Protein AF-A0A2P5CAV7-F1 (afdb_monomer)

Radius of gyration: 19.52 Å; Cα contacts (8 Å, |Δi|>4): 33; chains: 1; bounding box: 46×40×43 Å

Solvent-accessible surface area (backbone atoms only — not comparable to full-atom values): 6556 Å² total; per-residue (Å²): 110,69,74,58,51,55,50,52,52,54,51,52,50,52,51,50,52,52,53,46,51,74,69,51,48,75,64,46,67,74,55,53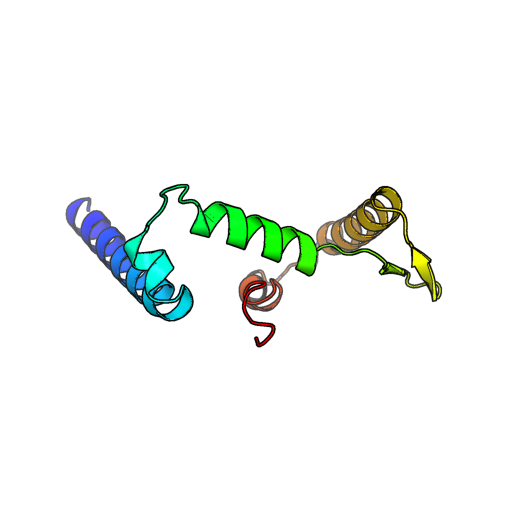,97,51,88,40,74,66,50,56,50,51,52,52,50,50,55,60,73,70,52,76,65,65,45,75,46,97,88,71,48,78,35,66,48,66,69,59,46,51,51,52,53,50,53,52,48,51,52,63,68,66,70,69,74,71,87,59,74,84,53,48,78,76,71,44,73,77,55,102,75,75,74,87,129

Sequence (105 aa):
KEKSLRRNLLELYKRNDLHWRQKSRINWVKDGDRCTKFFFLTTTVCSRTNSIECFKATDGSWLNNRDHIANAFLKYFCNVYSDGDIQDLSQLPNLLPISLSDVER

Organism: Parasponia andersonii (NCBI:txid3476)

Mean predicted aligned error: 13.15 Å

Secondary structure (DSSP, 8-state):
-HHHHHHHHHHHHHHHHHHHHHHSHHHHHHHTT---HHHHHHHHHHHHHT----EE-TTSPEE-SHHHHHHHHHHHHHHHHHS-----GGGHHHHS-S-TT-S--

Structure (mmCIF, N/CA/C/O backbone):
data_AF-A0A2P5CAV7-F1
#
_entry.id   AF-A0A2P5CAV7-F1
#
loop_
_atom_site.group_PDB
_atom_site.id
_atom_site.type_symbol
_atom_site.label_atom_id
_atom_site.label_alt_id
_atom_site.label_comp_id
_atom_site.label_asym_id
_atom_site.label_entity_id
_atom_site.label_seq_id
_atom_site.pdbx_PDB_ins_code
_atom_site.Cartn_x
_atom_site.Cartn_y
_atom_site.Cartn_z
_atom_site.occupancy
_atom_site.B_iso_or_equiv
_atom_site.auth_seq_id
_atom_site.auth_comp_id
_atom_site.auth_asym_id
_atom_site.auth_atom_id
_atom_site.pdbx_PDB_model_num
ATOM 1 N N . LYS A 1 1 ? -30.244 21.304 8.222 1.00 70.12 1 LYS A N 1
ATOM 2 C CA . LYS A 1 1 ? -29.144 20.811 7.353 1.00 70.12 1 LYS A CA 1
ATOM 3 C C . LYS A 1 1 ? -28.080 20.038 8.141 1.00 70.12 1 LYS A C 1
ATOM 5 O O . LYS A 1 1 ? -27.799 18.904 7.791 1.00 70.12 1 LYS A O 1
ATOM 10 N N . GLU A 1 2 ? -27.558 20.562 9.249 1.00 85.31 2 GLU A N 1
ATOM 11 C CA . GLU A 1 2 ? -26.536 19.865 10.057 1.00 85.31 2 GLU A CA 1
ATOM 12 C C . GLU A 1 2 ? -27.009 18.521 10.646 1.00 85.31 2 GLU A C 1
ATOM 14 O O . GLU A 1 2 ? -26.323 17.507 10.549 1.00 85.31 2 GLU A O 1
ATOM 19 N N . LYS A 1 3 ? -28.239 18.472 11.176 1.00 86.31 3 LYS A N 1
ATOM 20 C CA . LYS A 1 3 ? -28.820 17.249 11.760 1.00 86.31 3 LYS A CA 1
ATOM 21 C C . LYS A 1 3 ? -28.992 16.104 10.749 1.00 86.31 3 LYS A C 1
ATOM 23 O O . LYS A 1 3 ? -28.878 14.941 11.125 1.00 86.31 3 LYS A O 1
ATOM 28 N N . SER A 1 4 ? -29.284 16.407 9.481 1.00 90.75 4 SER A N 1
ATOM 29 C CA . SER A 1 4 ? -29.383 15.391 8.422 1.00 90.75 4 SER A CA 1
ATOM 30 C C . SER A 1 4 ? -28.010 14.922 7.956 1.00 90.75 4 SER A C 1
ATOM 32 O O . SER A 1 4 ? -27.833 13.730 7.731 1.00 90.75 4 SER A O 1
ATOM 34 N N . LEU A 1 5 ? -27.035 15.833 7.898 1.00 91.00 5 LEU A N 1
ATOM 35 C CA . LEU A 1 5 ? -25.658 15.511 7.534 1.00 91.00 5 LEU A CA 1
ATOM 36 C C . LEU A 1 5 ? -25.006 14.591 8.575 1.00 91.00 5 LEU A C 1
ATOM 38 O O . LEU A 1 5 ? -24.438 13.565 8.223 1.00 91.00 5 LEU A O 1
ATOM 42 N N . ARG A 1 6 ? -25.198 14.885 9.869 1.00 90.56 6 ARG A N 1
ATOM 43 C CA . ARG A 1 6 ? -24.744 14.016 10.968 1.00 90.56 6 ARG A CA 1
ATOM 44 C C . ARG A 1 6 ? -25.374 12.624 10.926 1.00 90.56 6 ARG A C 1
ATOM 46 O O . ARG A 1 6 ? -24.696 11.645 11.213 1.00 90.56 6 ARG A O 1
ATOM 53 N N . ARG A 1 7 ? -26.657 12.518 10.560 1.00 94.00 7 ARG A N 1
ATOM 54 C CA . ARG A 1 7 ? -27.322 11.213 10.400 1.00 94.00 7 ARG A CA 1
ATOM 55 C C . ARG A 1 7 ? -26.717 10.398 9.265 1.00 94.00 7 ARG A C 1
ATOM 57 O O . ARG A 1 7 ? -26.438 9.226 9.476 1.00 94.00 7 ARG A O 1
ATOM 64 N N . ASN A 1 8 ? -26.499 11.018 8.108 1.00 95.38 8 ASN A N 1
ATOM 65 C CA . ASN A 1 8 ? -25.899 10.340 6.963 1.00 95.38 8 ASN A CA 1
ATOM 66 C C . ASN A 1 8 ? -24.457 9.900 7.268 1.00 95.38 8 ASN A C 1
ATOM 68 O O . ASN A 1 8 ? -24.101 8.756 7.023 1.00 95.38 8 ASN A O 1
ATOM 72 N N . LEU A 1 9 ? -23.672 10.756 7.925 1.00 92.69 9 LEU A N 1
ATOM 73 C CA . LEU A 1 9 ? -22.328 10.418 8.396 1.00 92.69 9 LEU A CA 1
ATOM 74 C C . LEU A 1 9 ? -22.332 9.182 9.315 1.00 92.69 9 LEU A C 1
ATOM 76 O O . LEU A 1 9 ? -21.564 8.247 9.113 1.00 92.69 9 LEU A O 1
ATOM 80 N N . LEU A 1 10 ? -23.223 9.153 10.312 1.00 94.88 10 LEU A N 1
ATOM 81 C CA . LEU A 1 10 ? -23.351 8.018 11.231 1.00 94.88 10 LEU A CA 1
ATOM 82 C C . LEU A 1 10 ? -23.792 6.734 10.520 1.00 94.88 10 LEU A C 1
ATOM 84 O O . LEU A 1 10 ? -23.356 5.647 10.890 1.00 94.88 10 LEU A O 1
ATOM 88 N N . GLU A 1 11 ? -24.662 6.843 9.521 1.00 94.88 11 GLU A N 1
ATOM 89 C CA . GLU A 1 11 ? -25.081 5.713 8.694 1.00 94.88 11 GLU A CA 1
ATOM 90 C C . GLU A 1 11 ? -23.909 5.151 7.877 1.00 94.88 11 GLU A C 1
ATOM 92 O O . GLU A 1 11 ? -23.685 3.939 7.881 1.00 94.88 11 GLU A O 1
ATOM 97 N N . LEU A 1 12 ? -23.116 6.025 7.251 1.00 91.38 12 LEU A N 1
ATOM 98 C CA . LEU A 1 12 ? -21.916 5.641 6.510 1.00 91.38 12 LEU A CA 1
ATOM 99 C C . LEU A 1 12 ? -20.887 4.962 7.416 1.00 91.38 12 LEU A C 1
ATOM 101 O O . LEU A 1 12 ? -20.374 3.905 7.052 1.00 91.38 12 LEU A O 1
ATOM 105 N N . TYR A 1 13 ? -20.642 5.498 8.616 1.00 84.12 13 TYR A N 1
ATOM 106 C CA . TYR A 1 13 ? -19.749 4.853 9.581 1.00 84.12 13 TYR A CA 1
ATOM 107 C C . TYR A 1 13 ? -20.247 3.472 9.993 1.00 84.12 13 TYR A C 1
ATOM 109 O O . TYR A 1 13 ? -19.474 2.523 9.963 1.00 84.12 13 TYR A O 1
ATOM 117 N N . LYS A 1 14 ? -21.541 3.315 10.292 1.00 88.31 14 LYS A N 1
ATOM 118 C CA . LYS A 1 14 ? -22.112 1.999 10.625 1.00 88.31 14 LYS A CA 1
ATOM 119 C C . LYS A 1 14 ? -21.956 0.996 9.488 1.00 88.31 14 LYS A C 1
ATOM 121 O O . LYS A 1 14 ? -21.646 -0.168 9.735 1.00 88.31 14 LYS A O 1
ATOM 126 N N . ARG A 1 15 ? -22.176 1.433 8.246 1.00 84.06 15 ARG A N 1
ATOM 127 C CA . ARG A 1 15 ? -22.017 0.583 7.063 1.00 84.06 15 ARG A CA 1
ATOM 128 C C . ARG A 1 15 ? -20.561 0.172 6.872 1.00 84.06 15 ARG A C 1
ATOM 130 O O . ARG A 1 15 ? -20.297 -0.997 6.608 1.00 84.06 15 ARG A O 1
ATOM 137 N N . ASN A 1 16 ? -19.637 1.111 7.048 1.00 79.00 16 ASN A N 1
ATOM 138 C CA . ASN A 1 16 ? -18.205 0.856 6.978 1.00 79.00 16 ASN A CA 1
ATOM 139 C C . ASN A 1 16 ? -17.754 -0.101 8.094 1.00 79.00 16 ASN A C 1
ATOM 141 O O . ASN A 1 16 ? -17.086 -1.088 7.813 1.00 79.00 16 ASN A O 1
ATOM 145 N N . ASP A 1 17 ? -18.187 0.115 9.335 1.00 78.06 17 ASP A N 1
ATOM 146 C CA . ASP A 1 17 ? -17.876 -0.761 10.468 1.00 78.06 17 ASP A CA 1
ATOM 147 C C . ASP A 1 17 ? -18.379 -2.187 10.244 1.00 78.06 17 ASP A C 1
ATOM 149 O O . ASP A 1 17 ? -17.657 -3.146 10.508 1.00 78.06 17 ASP A O 1
ATOM 153 N N . LEU A 1 18 ? -19.607 -2.355 9.744 1.00 81.06 18 LEU A N 1
ATOM 154 C CA . LEU A 1 18 ? -20.147 -3.675 9.417 1.00 81.06 18 LEU A CA 1
ATOM 155 C C . LEU A 1 18 ? -19.348 -4.343 8.293 1.00 81.06 18 LEU A C 1
ATOM 157 O O . LEU A 1 18 ? -19.005 -5.520 8.400 1.00 81.06 18 LEU A O 1
ATOM 161 N N . HIS A 1 19 ? -19.022 -3.583 7.249 1.00 78.81 19 HIS A N 1
ATOM 162 C CA . HIS A 1 19 ? -18.204 -4.054 6.138 1.00 78.81 19 HIS A CA 1
ATOM 163 C C . HIS A 1 19 ? -16.831 -4.541 6.625 1.00 78.81 19 HIS A C 1
ATOM 165 O O . HIS A 1 19 ? -16.426 -5.666 6.335 1.00 78.81 19 HIS A O 1
ATOM 171 N N . TRP A 1 20 ? -16.139 -3.751 7.448 1.00 70.25 20 TRP A N 1
ATOM 172 C CA . TRP A 1 20 ? -14.842 -4.140 7.997 1.00 70.25 20 TRP A CA 1
ATOM 173 C C . TRP A 1 20 ? -14.945 -5.259 9.023 1.00 70.25 20 TRP A C 1
ATOM 175 O O . TRP A 1 20 ? -14.047 -6.089 9.079 1.00 70.25 20 TRP A O 1
ATOM 185 N N . ARG A 1 21 ? -16.036 -5.374 9.783 1.00 72.94 21 ARG A N 1
ATOM 186 C CA . ARG A 1 21 ? -16.270 -6.534 10.660 1.00 72.94 21 ARG A CA 1
ATOM 187 C C . ARG A 1 21 ? -16.351 -7.844 9.892 1.00 72.94 21 ARG A C 1
ATOM 189 O O . ARG A 1 21 ? -15.799 -8.840 10.345 1.00 72.94 21 ARG A O 1
ATOM 196 N N . GLN A 1 22 ? -17.018 -7.833 8.741 1.00 74.69 22 GLN A N 1
ATOM 197 C CA . GLN A 1 22 ? -17.101 -8.998 7.863 1.00 74.69 22 GLN A CA 1
ATOM 198 C C . GLN A 1 22 ? -15.737 -9.333 7.248 1.00 74.69 22 GLN A C 1
ATOM 200 O O . GLN A 1 22 ? -15.383 -10.504 7.159 1.00 74.69 22 GLN A O 1
ATOM 205 N N . LYS A 1 23 ? -14.951 -8.317 6.871 1.00 71.44 23 LYS A N 1
ATOM 206 C CA . LYS A 1 23 ? -13.676 -8.509 6.161 1.00 71.44 23 LYS A CA 1
ATOM 207 C C . LYS A 1 23 ? -12.459 -8.758 7.056 1.00 71.44 23 LYS A C 1
ATOM 209 O O . LYS A 1 23 ? -11.550 -9.470 6.657 1.00 71.44 23 LYS A O 1
ATOM 214 N N . SER A 1 24 ? -12.395 -8.173 8.250 1.00 64.25 24 SER A N 1
ATOM 215 C CA . SER A 1 24 ? -11.124 -8.021 8.986 1.00 64.25 24 SER A CA 1
ATOM 216 C C . SER A 1 24 ? -10.739 -9.168 9.927 1.00 64.25 24 SER A C 1
ATOM 218 O O . SER A 1 24 ? -9.744 -9.051 10.632 1.00 64.25 24 SER A O 1
ATOM 220 N N . ARG A 1 25 ? -11.442 -10.310 9.923 1.00 67.69 25 ARG A N 1
ATOM 221 C CA . ARG A 1 25 ? -11.341 -11.357 10.968 1.00 67.69 25 ARG A CA 1
ATOM 222 C C . ARG A 1 25 ? -11.682 -10.789 12.370 1.00 67.69 25 ARG A C 1
ATOM 224 O O . ARG A 1 25 ? -11.385 -9.652 12.722 1.00 67.69 25 ARG A O 1
ATOM 231 N N . ILE A 1 26 ? -12.311 -11.598 13.227 1.00 63.53 26 ILE A N 1
ATOM 232 C CA . ILE A 1 26 ? -12.858 -11.153 14.534 1.00 63.53 26 ILE A CA 1
ATOM 233 C C . ILE A 1 26 ? -11.808 -10.468 15.438 1.00 63.53 26 ILE A C 1
ATOM 235 O O . ILE A 1 26 ? -12.143 -9.559 16.200 1.00 63.53 26 ILE A O 1
ATOM 239 N N . ASN A 1 27 ? -10.536 -10.860 15.328 1.00 60.03 27 ASN A N 1
ATOM 240 C CA . ASN A 1 27 ? -9.456 -10.316 16.153 1.00 60.03 27 ASN A CA 1
ATOM 241 C C . ASN A 1 27 ? -9.127 -8.852 15.822 1.00 60.03 27 ASN A C 1
ATOM 243 O O . ASN A 1 27 ? -8.895 -8.067 16.736 1.00 60.03 27 ASN A O 1
ATOM 247 N N . TRP A 1 28 ? -9.171 -8.453 14.548 1.00 63.16 28 TRP A N 1
ATOM 248 C CA . TRP A 1 28 ? -8.811 -7.088 14.144 1.00 63.16 28 TRP A CA 1
ATOM 249 C C . TRP A 1 28 ? -9.841 -6.061 14.625 1.00 63.16 28 TRP A C 1
ATOM 251 O O . TRP A 1 28 ? -9.490 -4.999 15.129 1.00 63.16 28 TRP A O 1
ATOM 261 N N . VAL A 1 29 ? -11.126 -6.424 14.565 1.00 63.00 29 VAL A N 1
ATOM 262 C CA . VAL A 1 29 ? -12.235 -5.618 15.105 1.00 63.00 29 VAL A CA 1
ATOM 263 C C . VAL A 1 29 ? -12.086 -5.402 16.612 1.00 63.00 29 VAL A C 1
ATOM 265 O O . VAL A 1 29 ? -12.400 -4.327 17.119 1.00 63.00 29 VAL A O 1
ATOM 268 N N . LYS A 1 30 ? -11.639 -6.433 17.341 1.00 65.56 30 LYS A N 1
ATOM 269 C CA . LYS A 1 30 ? -11.486 -6.392 18.802 1.00 65.56 30 LYS A CA 1
ATOM 270 C C . LYS A 1 30 ? -10.271 -5.563 19.229 1.00 65.56 30 LYS A C 1
ATOM 272 O O . LYS A 1 30 ? -10.332 -4.842 20.230 1.00 65.56 30 LYS A O 1
ATOM 277 N N . ASP A 1 31 ? -9.180 -5.661 18.480 1.00 62.91 31 ASP A N 1
ATOM 278 C CA . ASP A 1 31 ? -7.929 -4.988 18.819 1.00 62.91 31 ASP A CA 1
ATOM 279 C C . ASP A 1 31 ? -7.903 -3.526 18.349 1.00 62.91 31 ASP A C 1
ATOM 281 O O . ASP A 1 31 ? -7.266 -2.699 19.007 1.00 62.91 31 ASP A O 1
ATOM 285 N N . GLY A 1 32 ? -8.703 -3.166 17.338 1.00 66.38 32 GLY A N 1
ATOM 286 C CA . GLY A 1 32 ? -8.814 -1.797 16.830 1.00 66.38 32 GLY A CA 1
ATOM 287 C C . GLY A 1 32 ? -7.493 -1.300 16.235 1.00 66.38 32 GLY A C 1
ATOM 288 O O . GLY A 1 32 ? -6.679 -2.094 15.778 1.00 66.38 32 GLY A O 1
ATOM 289 N N . ASP A 1 33 ? -7.246 0.010 16.294 1.00 63.91 33 ASP A N 1
ATOM 290 C CA . ASP A 1 33 ? -5.996 0.648 15.829 1.00 63.91 33 ASP A CA 1
ATOM 291 C C . ASP A 1 33 ? -4.845 0.529 16.850 1.00 63.91 33 ASP A C 1
ATOM 293 O O . ASP A 1 33 ? -3.928 1.347 16.927 1.00 63.91 33 ASP A O 1
ATOM 297 N N . ARG A 1 34 ? -4.915 -0.474 17.733 1.00 65.81 34 ARG A N 1
ATOM 298 C CA . ARG A 1 34 ? -3.839 -0.717 18.688 1.0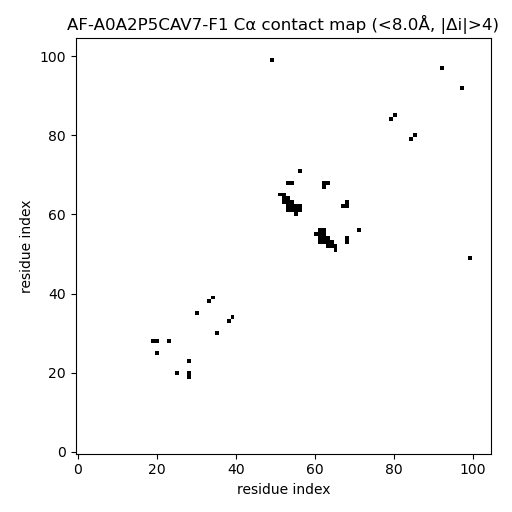0 65.81 34 ARG A CA 1
ATOM 299 C C . ARG A 1 34 ? -2.732 -1.464 17.969 1.00 65.81 34 ARG A C 1
ATOM 301 O O . ARG A 1 34 ? -2.934 -2.567 17.471 1.00 65.81 34 ARG A O 1
ATOM 308 N N . CYS A 1 35 ? -1.539 -0.887 18.016 1.00 66.31 35 CYS A N 1
ATOM 309 C CA . CYS A 1 35 ? -0.272 -1.502 17.640 1.00 66.31 35 CYS A CA 1
ATOM 310 C C . CYS A 1 35 ? 0.065 -2.712 18.543 1.00 66.31 35 CYS A C 1
ATOM 312 O O . CYS A 1 35 ? 1.016 -2.690 19.324 1.00 66.31 35 CYS A O 1
ATOM 314 N N . THR A 1 36 ? -0.749 -3.768 18.505 1.00 74.56 36 THR A N 1
ATOM 315 C CA . THR A 1 36 ? -0.540 -4.996 19.274 1.00 74.56 36 THR A CA 1
ATOM 316 C C . THR A 1 36 ? 0.594 -5.817 18.664 1.00 74.56 36 THR A C 1
ATOM 318 O O . THR A 1 36 ? 0.946 -5.681 17.491 1.00 74.56 36 THR A O 1
ATOM 321 N N . LYS A 1 37 ? 1.161 -6.747 19.440 1.00 74.94 37 LYS A N 1
ATOM 322 C CA . LYS A 1 37 ? 2.152 -7.704 18.919 1.00 74.94 37 LYS A CA 1
ATOM 323 C C . LYS A 1 37 ? 1.615 -8.478 17.705 1.00 74.94 37 LYS A C 1
ATOM 325 O O . LYS A 1 37 ? 2.368 -8.751 16.776 1.00 74.94 37 LYS A O 1
ATOM 330 N N . PHE A 1 38 ? 0.317 -8.790 17.693 1.00 69.94 38 PHE A N 1
ATOM 331 C CA . PHE A 1 38 ? -0.351 -9.430 16.561 1.00 69.94 38 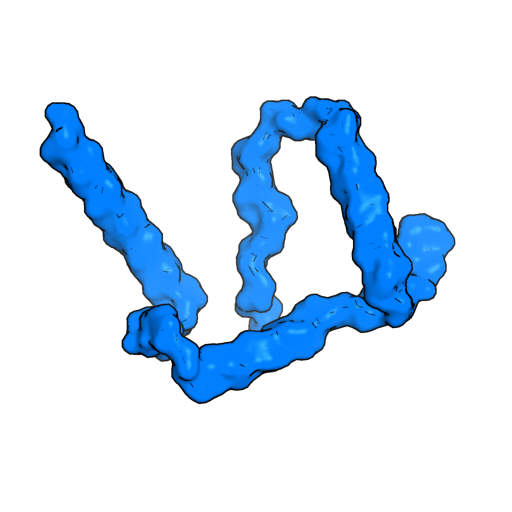PHE A CA 1
ATOM 332 C C . PHE A 1 38 ? -0.345 -8.541 15.307 1.00 69.94 38 PHE A C 1
ATOM 334 O O . PHE A 1 38 ? -0.014 -9.038 14.231 1.00 69.94 38 PHE A O 1
ATOM 341 N N . PHE A 1 39 ? -0.626 -7.238 15.445 1.00 72.25 39 PHE A N 1
ATOM 342 C CA . PHE A 1 39 ? -0.559 -6.274 14.341 1.00 72.25 39 PHE A CA 1
ATOM 343 C C . PHE A 1 39 ? 0.834 -6.247 13.709 1.00 72.25 39 PHE A C 1
ATOM 345 O O . PHE A 1 39 ? 0.974 -6.477 12.513 1.00 72.25 39 PHE A O 1
ATOM 352 N N . PHE A 1 40 ? 1.883 -6.052 14.511 1.00 79.31 40 PHE A N 1
ATOM 353 C CA . PHE A 1 40 ? 3.245 -5.966 13.979 1.00 79.31 40 PHE A CA 1
ATOM 354 C C . PHE A 1 40 ? 3.711 -7.260 13.306 1.00 79.31 40 PHE A C 1
ATOM 356 O O . PHE A 1 40 ? 4.359 -7.212 12.258 1.00 79.31 40 PHE A O 1
ATOM 363 N N . LEU A 1 41 ? 3.365 -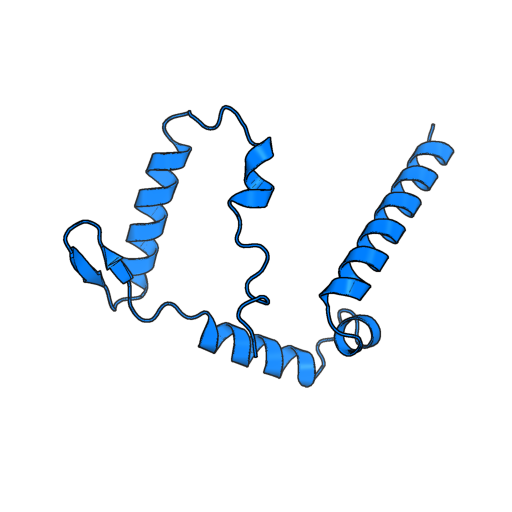8.419 13.875 1.00 81.88 41 LEU A N 1
ATOM 364 C CA . LEU A 1 41 ? 3.672 -9.712 13.265 1.00 81.88 41 LEU A CA 1
ATOM 365 C C . LEU A 1 41 ? 2.933 -9.891 11.938 1.00 81.88 41 LEU A C 1
ATOM 367 O O . LEU A 1 41 ? 3.556 -10.265 10.948 1.00 81.88 41 LEU A O 1
ATOM 371 N N . THR A 1 42 ? 1.641 -9.570 11.901 1.00 78.75 42 THR A N 1
ATOM 372 C CA . THR A 1 42 ? 0.827 -9.655 10.682 1.00 78.75 42 THR A CA 1
ATOM 373 C C . THR A 1 42 ? 1.374 -8.723 9.604 1.00 78.75 42 THR A C 1
ATOM 375 O O . THR A 1 42 ? 1.643 -9.175 8.498 1.00 78.75 42 THR A O 1
ATOM 378 N N . THR A 1 43 ? 1.661 -7.462 9.936 1.00 78.62 43 THR A N 1
ATOM 379 C CA . THR A 1 43 ? 2.277 -6.491 9.018 1.00 78.62 43 THR A CA 1
ATOM 380 C C . THR A 1 43 ? 3.623 -6.981 8.487 1.00 78.62 43 THR A C 1
ATOM 382 O O . THR A 1 43 ? 3.893 -6.855 7.296 1.00 78.62 43 THR A O 1
ATOM 385 N N . THR A 1 44 ? 4.455 -7.595 9.333 1.00 83.81 44 THR A N 1
ATOM 386 C CA . THR A 1 44 ? 5.746 -8.163 8.910 1.00 83.81 44 THR A CA 1
ATOM 387 C C . THR A 1 44 ? 5.560 -9.336 7.950 1.00 83.81 44 THR A C 1
ATOM 389 O O . THR A 1 44 ? 6.264 -9.424 6.946 1.00 83.81 44 THR A O 1
ATOM 392 N N . VAL A 1 45 ? 4.619 -10.239 8.238 1.00 83.25 45 VAL A N 1
ATOM 393 C CA . VAL A 1 45 ? 4.304 -11.374 7.360 1.00 83.25 45 VAL A CA 1
ATOM 394 C C . VAL A 1 45 ? 3.781 -10.869 6.020 1.00 83.25 45 VAL A C 1
ATOM 396 O O . VAL A 1 45 ? 4.340 -11.245 4.997 1.00 83.25 45 VAL A O 1
ATOM 399 N N . CYS A 1 46 ? 2.810 -9.954 6.020 1.00 82.62 46 CYS A N 1
ATOM 400 C CA . CYS A 1 46 ? 2.276 -9.348 4.801 1.00 82.62 46 CYS A CA 1
ATOM 401 C C . CYS A 1 46 ? 3.360 -8.615 4.000 1.00 82.62 46 CYS A C 1
ATOM 403 O O . CYS A 1 46 ? 3.425 -8.739 2.784 1.00 82.62 46 CYS A O 1
ATOM 405 N N . SER A 1 47 ? 4.245 -7.872 4.669 1.00 82.50 47 SER A N 1
ATOM 406 C CA . SER A 1 47 ? 5.369 -7.182 4.026 1.00 82.50 47 SER A CA 1
ATOM 407 C C . SER A 1 47 ? 6.308 -8.159 3.313 1.00 82.50 47 SER A C 1
ATOM 409 O O . SER A 1 47 ? 6.766 -7.875 2.209 1.00 82.50 47 SER A O 1
ATOM 411 N N . ARG A 1 48 ? 6.556 -9.330 3.915 1.00 83.94 48 ARG A N 1
ATOM 412 C CA . ARG A 1 48 ? 7.362 -10.397 3.311 1.00 83.94 48 ARG A CA 1
ATOM 413 C C . ARG A 1 48 ? 6.642 -11.075 2.149 1.00 83.94 48 ARG A C 1
ATOM 415 O O . ARG A 1 48 ? 7.248 -11.245 1.103 1.00 83.94 48 ARG A O 1
ATOM 422 N N . THR A 1 49 ? 5.371 -11.443 2.309 1.00 81.69 49 THR A N 1
ATOM 423 C CA . THR A 1 49 ? 4.612 -12.150 1.261 1.00 81.69 49 THR A CA 1
ATOM 424 C C . THR A 1 49 ? 4.298 -11.266 0.063 1.00 81.69 49 THR A C 1
ATOM 426 O O . THR A 1 49 ? 4.243 -11.759 -1.055 1.00 81.69 49 THR A O 1
ATOM 429 N N . ASN A 1 50 ? 4.112 -9.966 0.288 1.00 81.19 50 ASN A N 1
ATOM 430 C CA . ASN A 1 50 ? 3.760 -9.007 -0.757 1.00 81.19 50 ASN A CA 1
ATOM 431 C C . ASN A 1 50 ? 5.000 -8.331 -1.358 1.00 81.19 50 ASN A C 1
ATOM 433 O O . ASN A 1 50 ? 4.871 -7.398 -2.151 1.00 81.19 50 ASN A O 1
ATOM 437 N N . SER A 1 51 ? 6.203 -8.759 -0.961 1.00 83.50 51 SER A N 1
ATOM 438 C CA . SER A 1 51 ? 7.435 -8.259 -1.553 1.00 83.50 51 SER A CA 1
ATOM 439 C C . SER A 1 51 ? 7.574 -8.798 -2.972 1.00 83.50 51 SER A C 1
ATOM 441 O O . SER A 1 51 ? 7.593 -10.007 -3.191 1.00 83.50 51 SER A O 1
ATOM 443 N N . ILE A 1 52 ? 7.676 -7.896 -3.945 1.00 86.06 52 ILE A N 1
ATOM 444 C CA . ILE A 1 52 ? 7.944 -8.262 -5.335 1.00 86.06 52 ILE A CA 1
ATOM 445 C C . ILE A 1 52 ? 9.457 -8.453 -5.470 1.00 86.06 52 ILE A C 1
ATOM 447 O O . ILE A 1 52 ? 10.199 -7.483 -5.626 1.00 86.06 52 ILE A O 1
ATOM 451 N N . GLU A 1 53 ? 9.915 -9.700 -5.357 1.00 84.75 53 GLU A N 1
ATOM 452 C CA . GLU A 1 53 ? 11.339 -10.051 -5.476 1.00 84.75 53 GLU A CA 1
ATOM 453 C C . GLU A 1 53 ? 11.833 -9.992 -6.924 1.00 84.75 53 GLU A C 1
ATOM 455 O O . GLU A 1 53 ? 12.964 -9.580 -7.188 1.00 84.75 53 GLU A O 1
ATOM 460 N N . CYS A 1 54 ? 10.978 -10.382 -7.868 1.00 85.38 54 CYS A N 1
ATOM 461 C CA . CYS A 1 54 ? 11.280 -10.341 -9.287 1.00 85.38 54 CYS A CA 1
ATOM 462 C C . CYS A 1 54 ? 10.061 -9.914 -10.105 1.00 85.38 54 CYS A C 1
ATOM 464 O O . CYS A 1 54 ? 8.913 -10.210 -9.773 1.00 85.38 54 CYS A O 1
ATOM 466 N N . PHE A 1 55 ? 10.321 -9.202 -11.195 1.00 87.44 55 PHE A N 1
ATOM 467 C CA . PHE A 1 55 ? 9.302 -8.718 -12.114 1.00 87.44 55 PHE A CA 1
ATOM 468 C C . PHE A 1 55 ? 9.735 -8.999 -13.546 1.00 87.44 55 PHE A C 1
ATOM 470 O O . PHE A 1 55 ? 10.861 -8.684 -13.925 1.00 87.44 55 PHE A O 1
ATOM 477 N N . LYS A 1 56 ? 8.844 -9.570 -14.354 1.00 87.38 56 LYS A N 1
ATOM 478 C CA . LYS A 1 56 ? 9.114 -9.796 -15.772 1.00 87.38 56 LYS A CA 1
ATOM 479 C C . LYS A 1 56 ? 8.663 -8.582 -16.577 1.00 87.38 56 LYS A C 1
ATOM 481 O O . LYS A 1 56 ? 7.475 -8.273 -16.615 1.00 87.38 56 LYS A O 1
ATOM 486 N N . ALA A 1 57 ? 9.612 -7.904 -17.206 1.00 80.69 57 ALA A N 1
ATOM 487 C CA . ALA A 1 57 ? 9.345 -6.757 -18.056 1.00 80.69 57 ALA A CA 1
ATOM 488 C C . ALA A 1 57 ? 8.725 -7.176 -19.402 1.00 80.69 57 ALA A C 1
ATOM 490 O O . ALA A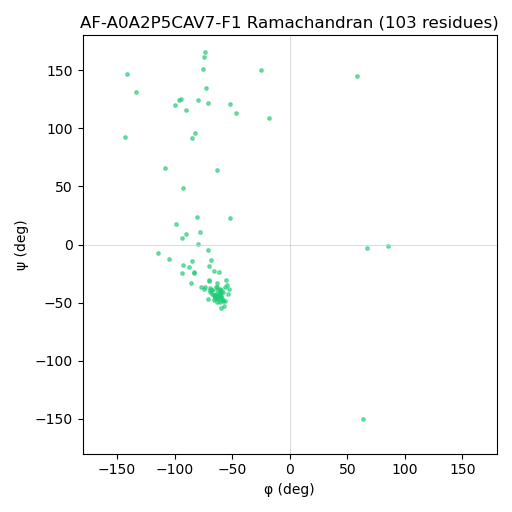 1 57 ? 8.714 -8.349 -19.786 1.00 80.69 57 ALA A O 1
ATOM 491 N N . THR A 1 58 ? 8.182 -6.195 -20.124 1.00 79.00 58 THR A N 1
ATOM 492 C CA . THR A 1 58 ? 7.487 -6.395 -21.406 1.00 79.00 58 THR A CA 1
ATOM 493 C C . THR A 1 58 ? 8.404 -6.887 -22.526 1.00 79.00 58 THR A C 1
ATOM 495 O O . THR A 1 58 ? 7.932 -7.523 -23.462 1.00 79.00 58 THR A O 1
ATOM 498 N N . ASP A 1 59 ? 9.709 -6.646 -22.412 1.00 82.00 59 ASP A N 1
ATOM 499 C CA . ASP A 1 59 ? 10.754 -7.170 -23.298 1.00 82.00 59 ASP A CA 1
ATOM 500 C C . ASP A 1 59 ? 11.151 -8.625 -22.974 1.00 82.00 59 ASP A C 1
ATOM 502 O O . ASP A 1 59 ? 12.010 -9.208 -23.632 1.00 82.00 59 ASP A O 1
ATOM 506 N N . GLY A 1 60 ? 10.520 -9.227 -21.961 1.00 82.06 60 GLY A N 1
ATOM 507 C CA . GLY A 1 60 ? 10.775 -10.590 -21.514 1.00 82.06 60 GLY A CA 1
ATOM 508 C C . GLY A 1 60 ? 11.927 -10.731 -20.518 1.00 82.06 60 GLY A C 1
ATOM 509 O O . GLY A 1 60 ? 12.157 -11.850 -20.050 1.00 82.06 60 GLY A O 1
ATOM 510 N N . SER A 1 61 ? 12.615 -9.640 -20.161 1.00 87.25 61 SER A N 1
ATOM 511 C CA . SER A 1 61 ? 13.698 -9.648 -19.173 1.00 87.25 61 SER A CA 1
ATOM 512 C C . SER A 1 61 ? 13.171 -9.757 -17.735 1.00 87.25 61 SER A C 1
ATOM 514 O O . SER A 1 61 ? 12.060 -9.325 -17.423 1.00 87.25 61 SER A O 1
ATOM 516 N N . TRP A 1 62 ? 13.963 -10.356 -16.841 1.00 89.06 62 TRP A N 1
ATOM 517 C CA . TRP A 1 62 ? 13.660 -10.411 -15.408 1.00 89.06 62 TRP A CA 1
ATOM 518 C C . TRP A 1 62 ? 14.388 -9.287 -14.671 1.00 89.06 62 TRP A C 1
ATOM 520 O O . TRP A 1 62 ? 15.609 -9.154 -14.758 1.00 89.06 62 TRP A O 1
ATOM 530 N N . LEU A 1 63 ? 13.623 -8.476 -13.944 1.00 87.12 63 LEU A N 1
ATOM 531 C CA . LEU A 1 63 ? 14.109 -7.421 -13.068 1.00 87.12 63 LEU A CA 1
ATOM 532 C C . LEU A 1 63 ? 14.102 -7.928 -11.630 1.00 87.12 63 LEU A C 1
ATOM 534 O O . LEU A 1 63 ? 13.048 -8.262 -11.096 1.00 87.12 63 LEU A O 1
ATOM 538 N N . ASN A 1 64 ? 15.276 -7.937 -11.003 1.00 87.56 64 ASN A N 1
ATOM 539 C CA . ASN A 1 64 ? 15.473 -8.453 -9.640 1.00 87.56 64 ASN A CA 1
ATOM 540 C C . ASN A 1 64 ? 15.884 -7.326 -8.673 1.00 87.56 64 ASN A C 1
ATOM 542 O O . ASN A 1 64 ? 16.031 -7.530 -7.471 1.00 87.56 64 ASN A O 1
ATOM 546 N N . ASN A 1 65 ? 16.137 -6.129 -9.210 1.00 88.38 65 ASN A N 1
ATOM 547 C CA . ASN A 1 65 ? 16.496 -4.950 -8.438 1.00 88.38 65 ASN A CA 1
ATOM 548 C C . ASN A 1 65 ? 15.230 -4.135 -8.150 1.00 88.38 65 ASN A C 1
ATOM 550 O O . ASN A 1 65 ? 14.537 -3.722 -9.081 1.00 88.38 65 ASN A O 1
ATOM 554 N N . ARG A 1 66 ? 14.971 -3.857 -6.867 1.00 87.19 66 ARG A N 1
ATOM 555 C CA . ARG A 1 66 ? 13.825 -3.059 -6.411 1.00 87.19 66 ARG A CA 1
ATOM 556 C C . ARG A 1 66 ? 13.719 -1.702 -7.102 1.00 87.19 66 ARG A C 1
ATOM 558 O O . ARG A 1 66 ? 12.610 -1.313 -7.453 1.00 87.19 66 ARG A O 1
ATOM 565 N N . ASP A 1 67 ? 14.835 -1.029 -7.367 1.00 88.62 67 ASP A N 1
ATOM 566 C CA . ASP A 1 67 ? 14.829 0.272 -8.043 1.00 88.62 67 ASP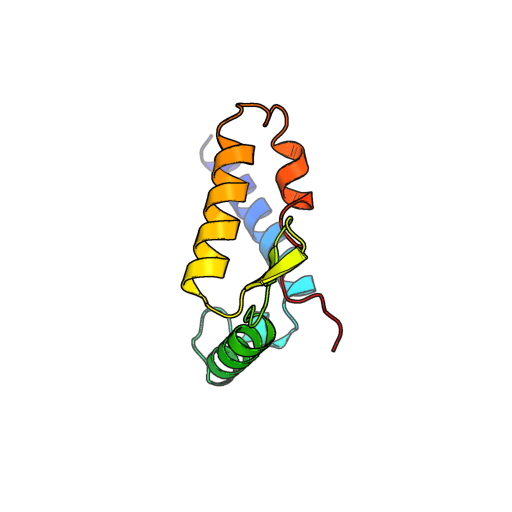 A CA 1
ATOM 567 C C . ASP A 1 67 ? 14.377 0.142 -9.502 1.00 88.62 67 ASP A C 1
ATOM 569 O O . ASP A 1 67 ? 13.615 0.963 -10.011 1.00 88.62 67 ASP A O 1
ATOM 573 N N . HIS A 1 68 ? 14.796 -0.923 -10.188 1.00 87.62 68 HIS A N 1
ATOM 574 C CA . HIS A 1 68 ? 14.378 -1.180 -11.567 1.00 87.62 68 HIS A CA 1
ATOM 575 C C . HIS A 1 68 ? 12.898 -1.564 -11.639 1.00 87.62 68 HIS A C 1
ATOM 577 O O . HIS A 1 68 ? 12.184 -1.082 -12.516 1.00 87.62 68 HIS A O 1
ATOM 583 N N . ILE A 1 69 ? 12.428 -2.384 -10.694 1.00 88.81 69 ILE A N 1
ATOM 584 C CA . ILE A 1 69 ? 11.015 -2.757 -10.568 1.00 88.81 69 ILE A CA 1
ATOM 585 C C . ILE A 1 69 ? 10.165 -1.502 -10.325 1.00 88.81 69 ILE A C 1
ATOM 587 O O . ILE A 1 69 ? 9.194 -1.268 -11.043 1.00 88.81 69 ILE A O 1
ATOM 591 N N . ALA A 1 70 ? 10.558 -0.655 -9.368 1.00 88.56 70 ALA A N 1
ATOM 592 C CA . ALA A 1 70 ? 9.858 0.589 -9.057 1.00 88.56 70 ALA A CA 1
ATOM 593 C C . ALA A 1 70 ? 9.775 1.520 -10.275 1.00 88.56 70 ALA A C 1
ATOM 595 O O . ALA A 1 70 ? 8.695 2.003 -10.611 1.00 88.56 70 ALA A O 1
ATOM 596 N N . ASN A 1 71 ? 10.888 1.717 -10.987 1.00 89.06 71 ASN A N 1
ATOM 597 C CA . ASN A 1 71 ? 10.917 2.539 -12.196 1.00 89.06 71 ASN A CA 1
ATOM 598 C C . ASN A 1 71 ? 10.040 1.973 -13.323 1.00 89.06 71 ASN A C 1
ATOM 600 O O . ASN A 1 71 ? 9.396 2.743 -14.036 1.00 89.06 71 ASN A O 1
ATOM 604 N N . ALA A 1 72 ? 9.970 0.648 -13.479 1.00 86.50 72 ALA A N 1
ATOM 605 C CA . ALA A 1 72 ? 9.096 0.014 -14.464 1.00 86.50 72 ALA A CA 1
ATOM 606 C C . ALA A 1 72 ? 7.610 0.275 -14.162 1.00 86.50 72 ALA A C 1
ATOM 608 O O . ALA A 1 72 ? 6.864 0.668 -15.062 1.00 86.50 72 ALA A O 1
ATOM 609 N N . PHE A 1 73 ? 7.194 0.135 -12.898 1.00 85.81 73 PHE A N 1
ATOM 610 C CA . PHE A 1 73 ? 5.832 0.470 -12.468 1.00 85.81 73 PHE A CA 1
ATOM 611 C C . PHE A 1 73 ? 5.520 1.954 -12.649 1.00 85.81 73 PHE A C 1
ATOM 613 O O . PHE A 1 73 ? 4.471 2.290 -13.196 1.00 85.81 73 PHE A O 1
ATOM 620 N N . LEU A 1 74 ? 6.430 2.842 -12.236 1.00 87.50 74 LEU A N 1
ATOM 621 C CA . LEU A 1 74 ? 6.259 4.283 -12.413 1.00 87.50 74 LEU A CA 1
ATOM 622 C C . LEU A 1 74 ? 6.087 4.636 -13.887 1.00 87.50 74 LEU A C 1
ATOM 624 O O . LEU A 1 74 ? 5.137 5.324 -14.230 1.00 87.50 74 LEU A O 1
ATOM 628 N N . LYS A 1 75 ? 6.941 4.112 -14.771 1.00 86.56 75 LYS A N 1
ATOM 629 C CA . LYS A 1 75 ? 6.831 4.346 -16.215 1.00 86.56 75 LYS A CA 1
ATOM 630 C C . LYS A 1 75 ? 5.491 3.863 -16.771 1.00 86.56 75 LYS A C 1
ATOM 632 O O . LYS A 1 75 ? 4.863 4.582 -17.540 1.00 86.56 75 LYS A O 1
ATOM 637 N N . TYR A 1 76 ? 5.049 2.668 -16.377 1.00 83.69 76 TYR A N 1
ATOM 638 C CA . TYR A 1 76 ? 3.761 2.123 -16.802 1.00 83.69 76 TYR A CA 1
ATOM 639 C C . TYR A 1 76 ? 2.602 3.026 -16.377 1.00 83.69 76 TYR A C 1
ATOM 641 O O . TYR A 1 76 ? 1.826 3.472 -17.218 1.00 83.69 76 TYR A O 1
ATOM 649 N N . PHE A 1 77 ? 2.510 3.341 -15.085 1.00 81.00 77 PHE A N 1
ATOM 650 C CA . PHE A 1 77 ? 1.414 4.150 -14.573 1.00 81.00 77 PHE A CA 1
ATOM 651 C C . PHE A 1 77 ? 1.486 5.586 -15.088 1.00 81.00 77 PHE A C 1
ATOM 653 O O . PHE A 1 77 ? 0.469 6.103 -15.529 1.00 81.00 77 PHE A O 1
ATOM 660 N N . CYS A 1 78 ? 2.659 6.218 -15.136 1.00 84.88 78 CYS A N 1
ATOM 661 C CA . CYS A 1 78 ? 2.805 7.530 -15.764 1.00 84.88 78 CYS A CA 1
ATOM 662 C C . CYS A 1 78 ? 2.269 7.526 -17.197 1.00 84.88 78 CYS A C 1
ATOM 664 O O . CYS A 1 78 ? 1.546 8.450 -17.545 1.00 84.88 78 CYS A O 1
ATOM 666 N N . ASN A 1 79 ? 2.535 6.494 -18.000 1.00 81.25 79 ASN A N 1
ATOM 667 C CA . ASN A 1 79 ? 1.977 6.406 -19.351 1.00 81.25 79 ASN A CA 1
ATOM 668 C C . ASN A 1 79 ? 0.447 6.252 -19.335 1.00 81.25 79 ASN A C 1
ATOM 670 O O . ASN A 1 79 ? -0.236 7.006 -20.018 1.00 81.25 79 ASN A O 1
ATOM 674 N N . VAL A 1 80 ? -0.091 5.336 -18.521 1.00 78.25 80 VAL A N 1
ATOM 675 C CA . VAL A 1 80 ? -1.544 5.098 -18.407 1.00 78.25 80 VAL A CA 1
ATOM 676 C C . VAL A 1 80 ? -2.296 6.348 -17.934 1.00 78.25 80 VAL A C 1
ATOM 678 O O . VAL A 1 80 ? -3.367 6.655 -18.443 1.00 78.25 80 VAL A O 1
ATOM 681 N N . TYR A 1 81 ? -1.738 7.082 -16.969 1.00 73.31 81 TYR A N 1
ATOM 682 C CA . TYR A 1 81 ? -2.366 8.267 -16.382 1.00 73.31 81 TYR A CA 1
ATOM 683 C C . TYR A 1 81 ? -2.060 9.573 -17.144 1.00 73.31 81 TYR A C 1
ATOM 685 O O . TYR A 1 81 ? -2.803 10.537 -16.975 1.00 73.31 81 TYR A O 1
ATOM 693 N N . SER A 1 82 ? -1.005 9.645 -17.971 1.00 71.56 82 SER A N 1
ATOM 694 C CA . SER A 1 82 ? -0.698 10.859 -18.758 1.00 71.56 82 SER A CA 1
ATOM 695 C C . SER A 1 82 ? -1.492 10.958 -20.058 1.00 71.56 82 SER A C 1
ATOM 697 O O . SER A 1 82 ? -1.703 12.069 -20.532 1.00 71.56 82 SER A O 1
ATOM 699 N N . ASP A 1 83 ? -1.954 9.839 -20.623 1.00 60.66 83 ASP A N 1
ATOM 700 C CA . ASP A 1 83 ? -2.651 9.823 -21.923 1.00 60.66 83 ASP A CA 1
ATOM 701 C C . ASP A 1 83 ? -4.127 10.276 -21.840 1.00 60.66 83 ASP A C 1
ATOM 703 O O . ASP A 1 83 ? -4.899 10.139 -22.781 1.00 60.66 83 ASP A O 1
ATOM 707 N N . GLY A 1 84 ? -4.551 10.833 -20.699 1.00 55.41 84 GLY A N 1
ATOM 708 C CA . GLY A 1 84 ? -5.864 11.464 -20.522 1.00 55.41 84 GLY A CA 1
ATOM 709 C C . GLY A 1 84 ? -7.075 10.523 -20.580 1.00 55.41 84 GLY A C 1
ATOM 710 O O . GLY A 1 84 ? -8.194 10.975 -20.342 1.00 55.41 84 GLY A O 1
ATOM 711 N N . ASP A 1 85 ? -6.884 9.230 -20.842 1.00 56.09 85 ASP A N 1
ATOM 712 C CA . ASP A 1 85 ? -7.974 8.282 -21.088 1.00 56.09 85 ASP A CA 1
ATOM 713 C C . ASP A 1 85 ? -8.436 7.546 -19.823 1.00 56.09 85 ASP A C 1
ATOM 715 O O . ASP A 1 85 ? -8.594 6.328 -19.778 1.00 56.09 85 ASP A O 1
ATOM 719 N N . ILE A 1 86 ? -8.671 8.304 -18.752 1.00 58.81 86 ILE A N 1
ATOM 720 C CA . ILE A 1 86 ? -9.446 7.808 -17.610 1.00 58.81 86 ILE A CA 1
ATOM 721 C C . ILE A 1 86 ? -10.784 8.518 -17.638 1.00 58.81 86 ILE A C 1
ATOM 723 O O . ILE A 1 86 ? -11.116 9.332 -16.779 1.00 58.81 86 ILE A O 1
ATOM 727 N N . GLN A 1 87 ? -11.544 8.219 -18.688 1.00 57.59 87 GLN A N 1
ATOM 728 C CA . GLN A 1 87 ? -12.904 8.718 -18.861 1.00 57.59 87 GLN A CA 1
ATOM 729 C C . GLN A 1 87 ? -13.872 8.108 -17.833 1.00 57.59 87 GLN A C 1
ATOM 731 O O . GLN A 1 87 ? -14.976 8.620 -17.661 1.00 57.59 87 GLN A O 1
ATOM 736 N N . ASP A 1 88 ? -13.470 7.048 -17.114 1.00 61.44 88 ASP A N 1
ATOM 737 C CA . ASP A 1 88 ? -14.335 6.392 -16.136 1.00 61.44 88 ASP A CA 1
ATOM 738 C C . ASP A 1 88 ? -13.605 5.897 -14.871 1.00 61.44 88 ASP A C 1
ATOM 740 O O . ASP A 1 88 ? -13.126 4.766 -14.768 1.00 61.44 88 ASP A O 1
ATOM 744 N N . LEU A 1 89 ? -13.581 6.753 -13.846 1.00 59.00 89 LEU A N 1
ATOM 745 C CA . LEU A 1 89 ? -13.120 6.415 -12.494 1.00 59.00 89 LEU A CA 1
ATOM 746 C C . LEU A 1 89 ? -14.089 5.471 -11.748 1.00 59.00 89 LEU A C 1
ATOM 748 O O . LEU A 1 89 ? -13.773 5.032 -10.642 1.00 59.00 89 LEU A O 1
ATOM 752 N N . SER A 1 90 ? -15.259 5.133 -12.3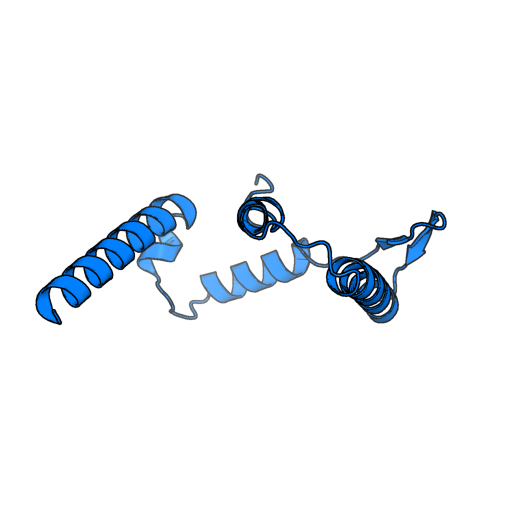10 1.00 60.28 90 SER A N 1
ATOM 753 C CA . SER A 1 90 ? -16.186 4.183 -11.677 1.00 60.28 90 SER A CA 1
ATOM 754 C C . SER A 1 90 ? -15.663 2.740 -11.681 1.00 60.28 90 SER A C 1
ATOM 756 O O . SER A 1 90 ? -16.089 1.934 -10.856 1.00 60.28 90 SER A O 1
ATOM 758 N N . GLN A 1 91 ? -14.685 2.434 -12.544 1.00 57.56 91 GLN A N 1
ATOM 759 C CA . GLN A 1 91 ? -13.998 1.139 -12.619 1.00 57.56 91 GLN A CA 1
ATOM 760 C C . GLN A 1 91 ? -12.823 1.016 -11.637 1.00 57.56 91 GLN A C 1
ATOM 762 O O . GLN A 1 91 ? -12.332 -0.082 -11.384 1.00 57.56 91 GLN A O 1
ATOM 767 N N . LEU A 1 92 ? -12.369 2.124 -11.047 1.00 56.97 92 LEU A N 1
ATOM 768 C CA . LEU A 1 92 ? -11.219 2.175 -10.136 1.00 56.97 92 LEU A CA 1
ATOM 769 C C . LEU A 1 92 ? -11.333 1.227 -8.917 1.00 56.97 92 LEU A C 1
ATOM 771 O O . LEU A 1 92 ? -10.327 0.609 -8.565 1.00 56.97 92 LEU A O 1
ATOM 775 N N . PRO A 1 93 ? -12.524 1.007 -8.318 1.00 56.06 93 PRO A N 1
ATOM 776 C CA . PRO A 1 93 ? -12.718 -0.006 -7.277 1.00 56.06 93 PRO A CA 1
ATOM 777 C C . PRO A 1 93 ? -12.430 -1.445 -7.732 1.00 56.06 93 PRO A C 1
ATOM 779 O O . PRO A 1 93 ? -12.137 -2.286 -6.888 1.00 56.06 93 PRO A O 1
ATOM 782 N N . ASN A 1 94 ? -12.510 -1.722 -9.038 1.00 53.84 94 ASN A N 1
ATOM 783 C CA . ASN A 1 94 ? -12.246 -3.036 -9.634 1.00 53.84 94 ASN A CA 1
ATOM 784 C C . ASN A 1 94 ? -10.786 -3.191 -10.102 1.00 53.84 94 ASN A C 1
ATOM 786 O O . ASN A 1 94 ? -10.339 -4.309 -10.345 1.00 53.84 94 ASN A O 1
ATOM 790 N N . LEU A 1 95 ? -10.060 -2.077 -10.267 1.00 49.09 95 LEU A N 1
ATOM 791 C CA . LEU A 1 95 ? -8.670 -2.036 -10.749 1.00 49.09 95 LEU A CA 1
ATOM 792 C C . LEU A 1 95 ? -7.643 -2.034 -9.616 1.00 49.09 95 LEU A C 1
ATOM 794 O O . LEU A 1 95 ? -6.499 -2.445 -9.809 1.00 49.09 95 LEU A O 1
ATOM 798 N N . LEU A 1 96 ? -8.035 -1.572 -8.430 1.00 49.28 96 LEU A N 1
ATOM 799 C CA . LEU A 1 96 ? -7.277 -1.860 -7.224 1.00 49.28 96 LEU A CA 1
ATOM 800 C C . LEU A 1 96 ? -7.510 -3.334 -6.887 1.00 49.28 96 LEU A C 1
ATOM 802 O O . LEU A 1 96 ? -8.665 -3.765 -6.916 1.00 49.28 96 LEU A O 1
ATOM 806 N N . PRO A 1 97 ? -6.464 -4.113 -6.549 1.00 44.56 97 PRO A N 1
ATOM 807 C CA . PRO A 1 97 ? -6.692 -5.435 -6.006 1.00 44.56 97 PRO A CA 1
ATOM 808 C C . PRO A 1 97 ? -7.671 -5.269 -4.847 1.00 44.56 97 PRO A C 1
ATOM 810 O O . PRO A 1 97 ? -7.392 -4.525 -3.898 1.00 44.56 97 PRO A O 1
ATOM 813 N N . ILE A 1 98 ? -8.828 -5.935 -4.939 1.00 48.72 98 ILE A N 1
ATOM 814 C CA . ILE A 1 98 ? -9.610 -6.294 -3.757 1.00 48.72 98 ILE A CA 1
ATOM 815 C C . ILE A 1 98 ? -8.557 -6.865 -2.816 1.00 48.72 98 ILE A C 1
ATOM 817 O O . ILE A 1 98 ? -7.850 -7.779 -3.220 1.00 48.72 98 ILE A O 1
ATOM 821 N N . SER A 1 99 ? -8.331 -6.152 -1.712 1.00 46.03 99 SER A N 1
ATOM 822 C CA . SER A 1 99 ? -7.105 -6.125 -0.909 1.00 46.03 99 SER A CA 1
ATOM 823 C C . SER A 1 99 ? -6.199 -7.361 -0.973 1.00 46.03 99 SER A C 1
ATOM 825 O O . SER A 1 99 ? -6.659 -8.494 -1.029 1.00 46.03 99 SER A O 1
ATOM 827 N N . LEU A 1 100 ? -4.893 -7.130 -0.789 1.00 44.19 100 LEU A N 1
ATOM 828 C CA . LEU A 1 100 ? -3.810 -8.108 -0.547 1.00 44.19 100 LEU A CA 1
ATOM 829 C C . LEU A 1 100 ? -4.046 -9.117 0.618 1.00 44.19 100 LEU A C 1
ATOM 831 O O . LEU A 1 100 ? -3.097 -9.646 1.187 1.00 44.19 100 LEU A O 1
ATOM 835 N N . SER A 1 101 ? -5.289 -9.371 1.015 1.00 47.47 101 SER A N 1
ATOM 836 C CA . SER A 1 101 ? -5.742 -10.361 1.984 1.00 47.47 101 SER A CA 1
ATOM 837 C C . SER A 1 101 ? -6.405 -11.594 1.362 1.00 47.47 101 SER A C 1
ATOM 839 O O . SER A 1 101 ? -6.597 -12.562 2.089 1.00 47.47 101 SER A O 1
ATOM 841 N N . ASP A 1 102 ? -6.750 -11.583 0.069 1.00 40.31 102 ASP A N 1
ATOM 842 C CA . ASP A 1 102 ? -7.575 -12.648 -0.534 1.00 40.31 102 ASP A CA 1
ATOM 843 C C . ASP A 1 102 ? -6.757 -13.713 -1.290 1.00 40.31 102 ASP A C 1
ATOM 845 O O . ASP A 1 102 ? -7.304 -14.505 -2.053 1.00 40.31 102 ASP A O 1
ATOM 849 N N . VAL A 1 103 ? -5.443 -13.793 -1.047 1.00 40.78 103 VAL A N 1
ATOM 850 C CA . VAL A 1 103 ? -4.674 -14.999 -1.386 1.00 40.78 103 VAL A CA 1
ATOM 851 C C . VAL A 1 103 ? -4.818 -15.970 -0.220 1.00 40.78 103 VAL A C 1
ATOM 853 O O . VAL A 1 103 ? -4.092 -15.895 0.770 1.00 40.78 103 VAL A O 1
ATOM 856 N N . GLU A 1 104 ? -5.829 -16.824 -0.345 1.00 42.44 104 GLU A N 1
ATOM 857 C CA . GLU A 1 104 ? -6.110 -18.024 0.443 1.00 42.44 104 GLU A CA 1
ATOM 858 C C . GLU A 1 104 ? -4.900 -18.562 1.231 1.00 42.44 104 GLU A C 1
ATOM 860 O O . GLU A 1 104 ? -3.989 -19.137 0.633 1.00 42.44 104 GLU A O 1
ATOM 865 N N . ARG A 1 105 ? -4.927 -18.421 2.570 1.00 37.91 105 ARG A N 1
ATOM 866 C CA . ARG A 1 105 ? -4.378 -19.376 3.557 1.00 37.91 105 ARG A CA 1
ATOM 867 C C . ARG A 1 105 ? -5.133 -19.319 4.890 1.00 37.91 10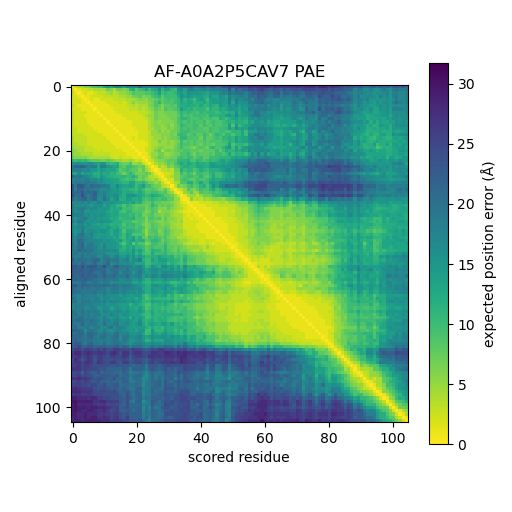5 ARG A C 1
ATOM 869 O O . ARG A 1 105 ? -5.338 -18.211 5.45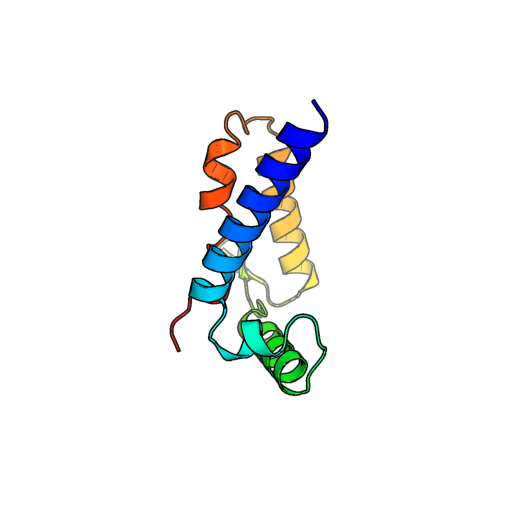5 1.00 37.91 105 ARG A O 1
#

pLDDT: mean 74.23, std 14.79, range [37.91, 95.38]

Nearest PDB structures (foldseek):
  7w0d-assembly1_F  TM=2.451E-01  e=3.444E+00  Drosophila melanogaster

Foldseek 3Di:
DVVVVVVVVVVVVVVVLVVCCVVVPVVCNVCDPDPDPVVVVVVVVLCVVVDCQWDQDPVRDIDRDPVVVVVRVVVVVCVVVVVVPPPDCVCVVVVPPPDPPPPDD